Protein AF-A0A497EFR2-F1 (afdb_monomer_lite)

Secon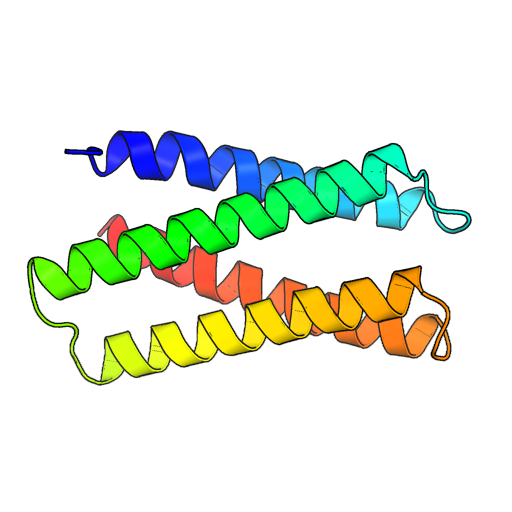dary structure (DSSP, 8-state):
---HHHHHHHHHHHHHHHHHHHHHHHHH-SSP-HHHHHHHHHHHHHHHHHHHHHHHHHHHHSPPPHHHHHHHHHHHHHHHHHHHHHHHHHHT-S-HHHHHHHHHHHHHHHHHHHHHHHHHTT-

Foldseek 3Di:
DCPPVNLCVLLVVLVVQLVVLVVVCVVVDPPGDPVSLVSNLVSLVSNVVSVVVVVVVVCVVPNDDPVRVVLVVQLVVLSVQLNVLSVCCNVVVDDNVVSVVSNCVSSVSNVVSVVVVVVVVVD

Sequence (123 aa):
MLNSEIFQTLVFPLTFLTLMSASILSFAGRPYNKRLVNIHRLSALGAVALVAFKVYRTNRALPLSVDEWAFVVLTASSAIFAIVSGGIVTAAKMPYQSALWLHRIGSGLTVALVAIAAFASLN

pLDDT: mean 90.24, std 9.01, range [49.28, 97.75]

Radius of gyration: 15.38 Å; chains: 1; bounding box: 37×25×46 Å

Structure (mmCIF, N/CA/C/O backbone):
data_AF-A0A497EFR2-F1
#
_entry.id   AF-A0A497EFR2-F1
#
loop_
_atom_site.group_PDB
_atom_site.id
_atom_site.type_symbol
_atom_site.label_atom_id
_atom_site.label_alt_id
_atom_site.label_comp_id
_atom_site.label_asym_id
_atom_site.label_entity_id
_atom_site.label_seq_id
_atom_site.pdbx_PDB_ins_code
_atom_site.Cartn_x
_atom_site.Cartn_y
_atom_site.Cartn_z
_atom_site.occupancy
_atom_site.B_iso_or_equiv
_atom_site.auth_seq_id
_atom_site.auth_comp_id
_atom_site.auth_asym_id
_atom_site.auth_atom_id
_atom_site.pdbx_PDB_model_num
ATOM 1 N N . MET A 1 1 ? 3.034 -0.659 24.649 1.00 49.28 1 MET A N 1
ATOM 2 C CA . MET A 1 1 ? 1.977 -0.106 23.772 1.00 49.28 1 MET A CA 1
ATOM 3 C C . MET A 1 1 ? 2.682 0.646 22.657 1.00 49.28 1 MET A C 1
ATOM 5 O O . MET A 1 1 ? 3.497 1.491 22.985 1.00 49.28 1 MET A O 1
ATOM 9 N N . LEU A 1 2 ? 2.461 0.327 21.376 1.00 54.72 2 LEU A N 1
ATOM 10 C CA . LEU A 1 2 ? 2.787 1.310 20.337 1.00 54.72 2 LEU A CA 1
ATOM 11 C C . LEU A 1 2 ? 1.689 2.368 20.430 1.00 54.72 2 LEU A C 1
ATOM 13 O O . LEU A 1 2 ? 0.529 2.049 20.166 1.00 54.72 2 LEU A O 1
ATOM 17 N N . ASN A 1 3 ? 2.037 3.570 20.884 1.00 68.62 3 ASN A N 1
ATOM 18 C CA . ASN A 1 3 ? 1.111 4.698 20.865 1.00 68.62 3 ASN A CA 1
ATOM 19 C C . ASN A 1 3 ? 0.653 4.932 19.417 1.00 68.62 3 ASN A C 1
ATOM 21 O O . ASN A 1 3 ? 1.406 4.661 18.476 1.00 68.62 3 ASN A O 1
ATOM 25 N N . SER A 1 4 ? -0.579 5.415 19.236 1.00 70.44 4 SER A N 1
ATOM 26 C CA . SER A 1 4 ? -1.124 5.806 17.925 1.00 70.44 4 SER A CA 1
ATOM 27 C C . SER A 1 4 ? -0.152 6.701 17.150 1.00 70.44 4 SER A C 1
ATOM 29 O O . SER A 1 4 ? -0.007 6.543 15.939 1.00 70.44 4 SER A O 1
ATOM 31 N N . GLU A 1 5 ? 0.586 7.544 17.871 1.00 74.50 5 GLU A N 1
ATOM 32 C CA . GLU A 1 5 ? 1.664 8.374 17.342 1.00 74.50 5 GLU A CA 1
ATOM 33 C C . GLU A 1 5 ? 2.793 7.551 16.720 1.00 74.50 5 GLU A C 1
ATOM 35 O O . GLU A 1 5 ? 3.080 7.732 15.546 1.00 74.50 5 GLU A O 1
ATOM 40 N N . ILE A 1 6 ? 3.369 6.574 17.433 1.00 71.88 6 ILE A N 1
ATOM 41 C CA . ILE A 1 6 ? 4.482 5.748 16.922 1.00 71.88 6 ILE A CA 1
ATOM 42 C C . ILE A 1 6 ? 4.057 4.997 15.654 1.00 71.88 6 ILE A C 1
ATOM 44 O O . ILE A 1 6 ? 4.830 4.858 14.707 1.00 71.88 6 ILE A O 1
ATOM 48 N N . PHE A 1 7 ? 2.809 4.527 15.610 1.00 79.00 7 PHE A N 1
ATOM 49 C CA . PHE A 1 7 ? 2.265 3.888 14.418 1.00 79.00 7 PHE A CA 1
ATOM 50 C C . PHE A 1 7 ? 2.238 4.841 13.215 1.00 79.00 7 PHE A C 1
ATOM 52 O O . PHE A 1 7 ? 2.705 4.490 12.130 1.00 79.00 7 PHE A O 1
ATOM 59 N N . GLN A 1 8 ? 1.716 6.052 13.412 1.00 80.88 8 GLN A N 1
ATOM 60 C CA . GLN A 1 8 ? 1.687 7.091 12.386 1.00 80.88 8 GLN A CA 1
ATOM 61 C C . GLN A 1 8 ? 3.109 7.494 11.963 1.00 80.88 8 GLN A C 1
ATOM 63 O O . GLN A 1 8 ? 3.385 7.577 10.765 1.00 80.88 8 GLN A O 1
ATOM 68 N N . THR A 1 9 ? 4.037 7.628 12.916 1.00 84.31 9 THR A N 1
ATOM 69 C CA . THR A 1 9 ? 5.454 7.937 12.670 1.00 84.31 9 THR A CA 1
ATOM 70 C C . THR A 1 9 ? 6.143 6.897 11.791 1.00 84.31 9 THR A C 1
ATOM 72 O O . THR A 1 9 ? 7.115 7.234 11.131 1.00 84.31 9 THR A O 1
ATOM 75 N N . LEU A 1 10 ? 5.668 5.649 11.739 1.00 86.50 10 LEU A N 1
ATOM 76 C CA . LEU A 1 10 ? 6.254 4.608 10.887 1.00 86.50 10 LEU A CA 1
ATOM 77 C C . LEU A 1 10 ? 5.505 4.422 9.564 1.00 86.50 10 LEU A C 1
ATOM 79 O O . LEU A 1 10 ? 6.133 4.287 8.513 1.00 86.50 10 LEU A O 1
ATOM 83 N N . VAL A 1 11 ? 4.170 4.439 9.580 1.00 88.19 11 VAL A N 1
ATOM 84 C CA . VAL A 1 11 ? 3.375 4.230 8.361 1.00 88.19 11 VAL A CA 1
ATOM 85 C C . VAL A 1 11 ? 3.515 5.391 7.385 1.00 88.19 11 VAL A C 1
ATOM 87 O O . VAL A 1 11 ? 3.636 5.142 6.182 1.00 88.19 11 VAL A O 1
ATOM 90 N N . PHE A 1 12 ? 3.550 6.639 7.863 1.00 88.12 12 PHE A N 1
ATOM 91 C CA . PHE A 1 12 ? 3.679 7.790 6.969 1.00 88.12 12 PHE A CA 1
ATOM 92 C C . PHE A 1 12 ? 5.009 7.792 6.202 1.00 88.12 12 PHE A C 1
ATOM 94 O O . PHE A 1 12 ? 4.953 7.861 4.972 1.00 88.12 12 PHE A O 1
ATOM 101 N N . PRO A 1 13 ? 6.189 7.624 6.833 1.00 92.19 13 PRO A N 1
ATOM 102 C CA . PRO A 1 13 ? 7.448 7.552 6.096 1.00 92.19 13 PRO A CA 1
ATOM 103 C C . PRO A 1 13 ? 7.532 6.369 5.137 1.00 92.19 13 PRO A C 1
ATOM 105 O O . PRO A 1 13 ? 8.047 6.525 4.034 1.00 92.19 13 PRO A O 1
ATOM 108 N N . LEU A 1 14 ? 7.010 5.195 5.510 1.00 94.12 14 LEU A N 1
ATOM 109 C CA . LEU A 1 14 ? 7.015 4.031 4.618 1.00 94.12 14 LEU A CA 1
ATOM 110 C C . LEU A 1 14 ? 6.118 4.251 3.399 1.00 94.12 14 LEU A C 1
ATOM 112 O O . LEU A 1 14 ? 6.515 3.942 2.275 1.00 94.12 14 LEU A O 1
ATOM 116 N N . THR A 1 15 ? 4.940 4.840 3.599 1.00 92.06 15 THR A N 1
ATOM 117 C CA . THR A 1 15 ? 4.030 5.194 2.502 1.00 92.06 15 THR A CA 1
ATOM 118 C C . THR A 1 15 ? 4.652 6.272 1.616 1.00 92.06 15 THR A C 1
ATOM 120 O O . THR A 1 15 ? 4.669 6.133 0.395 1.00 92.06 15 THR A O 1
ATOM 123 N N . PHE A 1 16 ? 5.256 7.302 2.213 1.00 94.12 16 PHE A N 1
ATOM 124 C CA . PHE A 1 16 ? 5.976 8.347 1.489 1.00 94.12 16 PHE A CA 1
ATOM 125 C C . PHE A 1 16 ? 7.127 7.773 0.655 1.00 94.12 16 PHE A C 1
ATOM 127 O O . PHE A 1 16 ? 7.226 8.053 -0.538 1.00 94.12 16 PHE A O 1
ATOM 134 N N . LEU A 1 17 ? 7.955 6.905 1.240 1.00 96.38 17 LEU A N 1
ATOM 135 C CA . LEU A 1 17 ? 9.055 6.239 0.545 1.00 96.38 17 LEU A CA 1
ATOM 136 C C . LEU A 1 17 ? 8.551 5.343 -0.596 1.00 96.38 17 LEU A C 1
ATOM 138 O O . LEU A 1 17 ? 9.156 5.312 -1.672 1.00 96.38 17 LEU A O 1
ATOM 142 N N . THR A 1 18 ? 7.420 4.663 -0.397 1.00 96.38 18 THR A N 1
ATOM 143 C CA . THR A 1 18 ? 6.758 3.853 -1.431 1.00 96.38 18 THR A CA 1
ATOM 144 C C . THR A 1 18 ? 6.346 4.716 -2.623 1.00 96.38 18 THR A C 1
ATOM 146 O O . THR A 1 18 ? 6.652 4.368 -3.765 1.00 96.38 18 THR A O 1
ATOM 149 N N . LEU A 1 19 ? 5.697 5.858 -2.368 1.00 95.31 19 LEU A N 1
ATOM 150 C CA . LEU A 1 19 ? 5.236 6.790 -3.401 1.00 95.31 19 LEU A CA 1
ATOM 151 C C . LEU A 1 19 ? 6.405 7.473 -4.117 1.00 95.31 19 LEU A C 1
ATOM 153 O O . LEU A 1 19 ? 6.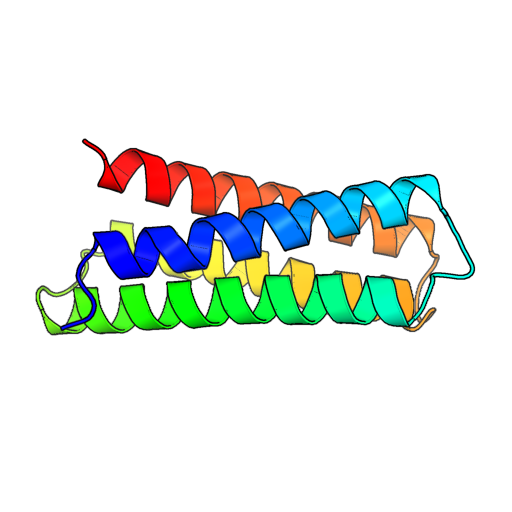435 7.518 -5.343 1.00 95.31 19 LEU A O 1
ATOM 157 N N . MET A 1 20 ? 7.402 7.947 -3.370 1.00 96.88 20 MET A N 1
ATOM 158 C CA . MET A 1 20 ? 8.606 8.565 -3.930 1.00 96.88 20 MET A CA 1
ATOM 159 C C . MET A 1 20 ? 9.359 7.603 -4.845 1.00 96.88 20 MET A C 1
ATOM 161 O O . MET A 1 20 ? 9.663 7.938 -5.990 1.00 96.88 20 MET A O 1
ATOM 165 N N . SER A 1 21 ? 9.613 6.378 -4.383 1.00 95.81 21 SER A N 1
ATOM 166 C CA . SER A 1 21 ? 10.281 5.365 -5.203 1.00 95.81 21 SER A CA 1
ATOM 167 C C . SER A 1 21 ? 9.450 4.947 -6.423 1.00 95.81 21 SER A C 1
ATOM 169 O O . SER A 1 21 ? 10.026 4.731 -7.490 1.00 95.81 21 SER A O 1
ATOM 171 N N . ALA A 1 22 ? 8.115 4.908 -6.316 1.00 93.75 22 ALA A N 1
ATOM 172 C CA . ALA A 1 22 ? 7.218 4.656 -7.447 1.00 93.75 22 ALA A CA 1
ATOM 173 C C . ALA A 1 22 ? 7.276 5.768 -8.508 1.00 93.75 22 ALA A C 1
ATOM 175 O O . ALA A 1 22 ? 7.324 5.478 -9.708 1.00 93.75 22 ALA A O 1
ATOM 176 N N . SER A 1 23 ? 7.317 7.032 -8.081 1.00 93.50 23 SER A N 1
ATOM 177 C CA . SER A 1 23 ? 7.470 8.183 -8.975 1.00 93.50 23 SER A CA 1
ATOM 178 C C . SER A 1 23 ? 8.804 8.127 -9.712 1.00 93.50 23 SER A C 1
ATOM 180 O O . SER A 1 23 ? 8.828 8.194 -10.939 1.00 93.50 23 SER A O 1
ATOM 182 N N . ILE A 1 24 ? 9.908 7.891 -8.995 1.00 94.00 24 ILE A N 1
ATOM 183 C CA . ILE A 1 24 ? 11.238 7.773 -9.612 1.00 94.00 24 ILE A CA 1
ATOM 184 C C . ILE A 1 24 ? 11.276 6.600 -10.608 1.00 94.00 24 ILE A C 1
ATOM 186 O O . ILE A 1 24 ? 11.781 6.762 -11.716 1.00 94.00 24 ILE A O 1
ATOM 190 N N . LEU A 1 25 ? 10.697 5.438 -10.271 1.00 92.69 25 LEU A N 1
ATOM 191 C CA . LEU A 1 25 ? 10.591 4.297 -11.197 1.00 92.69 25 LEU A CA 1
ATOM 192 C C . LEU A 1 25 ? 9.765 4.625 -12.446 1.00 92.69 25 LEU A C 1
ATOM 194 O O . LEU A 1 25 ? 10.073 4.127 -13.529 1.00 92.69 25 LEU A O 1
ATOM 198 N N . SER A 1 26 ? 8.728 5.451 -12.307 1.00 89.44 26 SER A N 1
ATOM 199 C CA . SER A 1 26 ? 7.880 5.866 -13.426 1.00 89.44 26 SER A CA 1
ATOM 200 C C . SER A 1 26 ? 8.621 6.777 -14.405 1.00 89.44 26 SER A C 1
ATOM 202 O O . SER A 1 26 ? 8.409 6.644 -15.607 1.00 89.44 26 SER A O 1
ATOM 204 N N . PHE A 1 27 ? 9.512 7.644 -13.912 1.00 89.56 27 PHE A N 1
ATOM 205 C CA . PHE A 1 27 ? 10.348 8.507 -14.754 1.00 89.56 27 PHE A CA 1
ATOM 206 C C . PHE A 1 27 ? 11.555 7.779 -15.356 1.00 89.56 27 PHE A C 1
ATOM 208 O O . PHE A 1 27 ? 11.883 8.005 -16.515 1.00 89.56 27 PHE A O 1
ATOM 215 N N . ALA A 1 28 ? 12.211 6.899 -14.594 1.00 87.94 28 ALA A N 1
ATOM 216 C CA . ALA A 1 28 ? 13.421 6.207 -15.045 1.00 87.94 28 ALA A CA 1
ATOM 217 C C . ALA A 1 28 ? 13.157 5.186 -16.167 1.00 87.94 28 ALA A C 1
ATOM 219 O O . ALA A 1 28 ? 14.045 4.904 -16.968 1.00 87.94 28 ALA A O 1
ATOM 220 N N . GLY A 1 29 ? 11.946 4.622 -16.227 1.00 80.50 29 GLY A N 1
ATOM 221 C CA . GLY A 1 29 ? 11.595 3.615 -17.225 1.00 80.50 29 GLY A CA 1
ATOM 222 C C . GLY A 1 29 ? 12.377 2.303 -17.068 1.00 80.50 29 GLY A C 1
ATOM 223 O O . GLY A 1 29 ? 12.981 2.017 -16.032 1.00 80.50 29 GLY A O 1
ATOM 224 N N . ARG A 1 30 ? 12.313 1.448 -18.096 1.00 81.62 30 ARG A N 1
ATOM 225 C CA . ARG A 1 30 ? 13.062 0.182 -18.143 1.00 81.62 30 ARG A CA 1
ATOM 226 C C . ARG A 1 30 ? 14.448 0.399 -18.779 1.00 81.62 30 ARG A C 1
ATOM 228 O O . ARG A 1 30 ? 14.532 1.162 -19.735 1.00 81.62 30 ARG A O 1
ATOM 235 N N . PRO A 1 31 ? 15.495 -0.331 -18.342 1.00 85.12 31 PRO A N 1
ATOM 236 C CA . PRO A 1 31 ? 15.490 -1.351 -17.291 1.00 85.12 31 PRO A CA 1
ATOM 237 C C . PRO A 1 31 ? 15.442 -0.741 -15.883 1.00 85.12 31 PRO A C 1
ATOM 239 O O . PRO A 1 31 ? 16.172 0.192 -15.564 1.00 85.12 31 PRO A O 1
ATOM 242 N N . TYR A 1 32 ? 14.599 -1.299 -15.011 1.00 86.81 32 TYR A N 1
ATOM 243 C CA . TYR A 1 32 ? 14.432 -0.761 -13.664 1.00 86.81 32 TYR A CA 1
ATOM 244 C C . TYR A 1 32 ? 15.682 -0.961 -12.801 1.00 86.81 32 TYR A C 1
ATOM 246 O O . TYR A 1 32 ? 16.244 -2.057 -12.731 1.00 86.81 32 TYR A O 1
ATOM 254 N N . ASN A 1 33 ? 16.062 0.081 -12.057 1.00 92.00 33 ASN A N 1
ATOM 255 C CA . ASN A 1 33 ? 17.104 -0.021 -11.043 1.00 92.00 33 ASN A CA 1
ATOM 256 C C . ASN A 1 33 ? 16.662 -0.996 -9.935 1.00 92.00 33 ASN A C 1
ATOM 258 O O . ASN A 1 33 ? 15.728 -0.718 -9.180 1.00 92.00 33 ASN A O 1
ATOM 262 N N . LYS A 1 34 ? 17.364 -2.131 -9.813 1.00 92.88 34 LYS A N 1
ATOM 263 C CA . LYS A 1 34 ? 17.046 -3.196 -8.845 1.00 92.88 34 LYS A CA 1
ATOM 264 C C . LYS A 1 34 ? 16.991 -2.694 -7.399 1.00 92.88 34 LYS A C 1
ATOM 266 O O . LYS A 1 34 ? 16.135 -3.139 -6.640 1.00 92.88 34 LYS A O 1
ATOM 271 N N . ARG A 1 35 ? 17.869 -1.757 -7.016 1.00 95.00 35 ARG A N 1
ATOM 272 C CA . ARG A 1 35 ? 17.876 -1.184 -5.659 1.00 95.00 35 ARG A CA 1
ATOM 273 C C . ARG A 1 35 ? 16.597 -0.394 -5.404 1.00 95.00 35 ARG A C 1
ATOM 275 O O . ARG A 1 35 ? 15.965 -0.583 -4.373 1.00 95.00 35 ARG A O 1
ATOM 282 N N . LEU A 1 36 ? 16.182 0.422 -6.371 1.00 95.25 36 LEU A N 1
ATOM 283 C CA . LEU A 1 36 ? 14.968 1.228 -6.267 1.00 95.25 36 LEU A CA 1
ATOM 284 C C . LEU A 1 36 ? 13.699 0.362 -6.235 1.00 95.25 36 LEU A C 1
ATOM 286 O O . LEU A 1 36 ? 12.803 0.623 -5.439 1.00 95.25 36 LEU A O 1
ATOM 290 N N . VAL A 1 37 ? 13.652 -0.713 -7.029 1.00 95.25 37 VAL A N 1
ATOM 291 C CA . VAL A 1 37 ? 12.563 -1.707 -6.978 1.00 95.25 37 VAL A CA 1
ATOM 292 C C . VAL A 1 37 ? 12.484 -2.376 -5.606 1.00 95.25 37 VAL A C 1
ATOM 294 O O . VAL A 1 37 ? 11.391 -2.543 -5.068 1.00 95.25 37 VAL A O 1
ATOM 297 N N . ASN A 1 38 ? 13.624 -2.745 -5.020 1.00 96.44 38 ASN A N 1
ATOM 298 C CA . ASN A 1 38 ? 13.648 -3.342 -3.686 1.00 96.44 38 ASN A CA 1
ATOM 299 C C . ASN A 1 38 ? 13.181 -2.351 -2.616 1.00 96.44 38 ASN A C 1
ATOM 301 O O . ASN A 1 38 ? 12.373 -2.729 -1.775 1.00 96.44 38 ASN A O 1
ATOM 305 N N . ILE A 1 39 ? 13.620 -1.089 -2.680 1.00 97.19 39 ILE A N 1
ATOM 306 C CA . ILE A 1 39 ? 13.146 -0.026 -1.779 1.00 97.19 39 ILE A CA 1
ATOM 307 C C . ILE A 1 39 ? 11.626 0.117 -1.881 1.00 97.19 39 ILE A C 1
ATOM 309 O O . ILE A 1 39 ? 10.945 0.080 -0.859 1.00 97.19 39 ILE A O 1
ATOM 313 N N . HIS A 1 40 ? 11.082 0.211 -3.097 1.00 96.44 40 HIS A N 1
ATOM 314 C CA . HIS A 1 40 ? 9.642 0.327 -3.325 1.00 96.44 40 HIS A CA 1
ATOM 315 C C . HIS A 1 40 ? 8.863 -0.854 -2.728 1.00 96.44 40 HIS A C 1
ATOM 317 O O . HIS A 1 40 ? 7.904 -0.663 -1.988 1.00 96.44 40 HIS A O 1
ATOM 323 N N . ARG A 1 41 ? 9.307 -2.089 -2.986 1.00 95.62 41 ARG A N 1
ATOM 324 C CA . ARG A 1 41 ? 8.627 -3.293 -2.485 1.00 95.62 41 ARG A CA 1
ATOM 325 C C . ARG A 1 41 ? 8.709 -3.436 -0.970 1.00 95.62 41 ARG A C 1
ATOM 327 O O . ARG A 1 41 ? 7.712 -3.781 -0.349 1.00 95.62 41 ARG A O 1
ATOM 334 N N . LEU A 1 42 ? 9.883 -3.201 -0.382 1.00 97.19 42 LEU A N 1
ATOM 335 C CA . LEU A 1 42 ? 10.080 -3.347 1.061 1.00 97.19 42 LEU A CA 1
ATOM 336 C C . LEU A 1 42 ? 9.348 -2.254 1.839 1.00 97.19 42 LEU A C 1
ATOM 338 O O . LEU A 1 42 ? 8.742 -2.553 2.863 1.00 97.19 42 LEU A O 1
ATOM 342 N N . SER A 1 43 ? 9.351 -1.015 1.339 1.00 97.06 43 SER A N 1
ATOM 343 C CA . SER A 1 43 ? 8.582 0.073 1.953 1.00 97.06 43 SER A CA 1
ATOM 344 C C . SER A 1 43 ? 7.074 -0.175 1.864 1.00 97.06 43 SER A C 1
ATOM 346 O O . SER A 1 43 ? 6.393 -0.066 2.884 1.00 97.06 43 SER A O 1
ATOM 348 N N . ALA A 1 44 ? 6.571 -0.625 0.708 1.00 96.06 44 ALA A N 1
ATOM 349 C CA . ALA A 1 44 ? 5.163 -0.983 0.537 1.00 96.06 44 ALA A CA 1
ATOM 350 C C . ALA A 1 44 ? 4.753 -2.142 1.455 1.00 96.06 44 ALA A C 1
ATOM 352 O O . ALA A 1 44 ? 3.747 -2.060 2.159 1.00 96.06 44 ALA A O 1
ATOM 353 N N . LEU A 1 45 ? 5.549 -3.216 1.487 1.00 96.25 45 LEU A N 1
ATOM 354 C CA . LEU A 1 45 ? 5.276 -4.382 2.325 1.00 96.25 45 LEU A CA 1
ATOM 355 C C . LEU A 1 45 ? 5.327 -4.028 3.815 1.00 96.25 45 LEU A C 1
ATOM 357 O O . LEU A 1 45 ? 4.468 -4.471 4.573 1.00 96.25 45 LEU A O 1
ATOM 361 N N . GLY A 1 46 ? 6.291 -3.201 4.227 1.00 95.31 46 GLY A N 1
ATOM 362 C CA . GLY A 1 46 ? 6.382 -2.693 5.593 1.00 95.31 46 GLY A CA 1
ATOM 363 C C . GLY A 1 46 ? 5.150 -1.879 5.992 1.00 95.31 46 GLY A C 1
ATOM 364 O O . GLY A 1 46 ? 4.593 -2.105 7.065 1.00 95.31 46 GLY A O 1
ATOM 365 N N . ALA A 1 47 ? 4.677 -0.984 5.117 1.00 93.06 47 ALA A N 1
ATOM 366 C CA . ALA A 1 47 ? 3.459 -0.212 5.358 1.00 93.06 47 ALA A CA 1
ATOM 367 C C . ALA A 1 47 ? 2.228 -1.124 5.507 1.00 93.06 47 ALA A C 1
ATOM 369 O O . ALA A 1 47 ? 1.483 -0.992 6.477 1.00 93.06 47 ALA A O 1
ATOM 370 N N . VAL A 1 48 ? 2.052 -2.096 4.603 1.00 94.44 48 VAL A N 1
ATOM 371 C CA . VAL A 1 48 ? 0.950 -3.074 4.665 1.00 94.44 48 VAL A CA 1
ATOM 372 C C . VAL A 1 48 ? 1.010 -3.905 5.949 1.00 94.44 48 VAL A C 1
ATOM 374 O O . VAL A 1 48 ? -0.009 -4.071 6.616 1.00 94.44 48 VAL A O 1
ATOM 377 N N . ALA A 1 49 ? 2.193 -4.391 6.333 1.00 94.81 49 ALA A N 1
ATOM 378 C CA . ALA A 1 49 ? 2.375 -5.189 7.544 1.00 94.81 49 ALA A CA 1
ATOM 379 C C . ALA A 1 49 ? 2.031 -4.398 8.815 1.00 94.81 49 ALA A C 1
ATOM 381 O O . ALA A 1 49 ? 1.350 -4.916 9.700 1.00 94.81 49 ALA A O 1
ATOM 382 N N . LEU A 1 50 ? 2.447 -3.129 8.892 1.00 92.06 50 LEU A N 1
ATOM 383 C CA . LEU A 1 50 ? 2.065 -2.253 9.996 1.00 92.06 50 LEU A CA 1
ATOM 384 C C . LEU A 1 50 ? 0.550 -2.034 10.018 1.00 92.06 50 LEU A C 1
ATOM 386 O O . LEU A 1 50 ? -0.071 -2.248 11.056 1.00 92.06 50 LEU A O 1
ATOM 390 N N . VAL A 1 51 ? -0.073 -1.673 8.892 1.00 90.88 51 VAL A N 1
ATOM 391 C CA . VAL A 1 51 ? -1.536 -1.498 8.816 1.00 90.88 51 VAL A CA 1
ATOM 392 C C . VAL A 1 51 ? -2.275 -2.751 9.281 1.00 90.88 51 VAL A C 1
ATOM 394 O O . VAL A 1 51 ? -3.154 -2.645 10.136 1.00 90.88 51 VAL A O 1
ATOM 397 N N . ALA A 1 52 ? -1.870 -3.937 8.824 1.00 92.94 52 ALA A N 1
ATOM 398 C CA . ALA A 1 52 ? -2.440 -5.202 9.281 1.00 92.94 52 ALA A CA 1
ATOM 399 C C . ALA A 1 52 ? -2.268 -5.406 10.798 1.00 92.94 52 ALA A C 1
ATOM 401 O O . ALA A 1 52 ? -3.211 -5.800 11.487 1.00 92.94 52 ALA A O 1
ATOM 402 N N . PHE A 1 53 ? -1.093 -5.081 11.345 1.00 92.81 53 PHE A N 1
ATOM 403 C CA . PHE A 1 53 ? -0.849 -5.139 12.785 1.00 92.81 53 PHE A CA 1
ATOM 404 C C . PHE A 1 53 ? -1.742 -4.167 13.571 1.00 92.81 53 PHE A C 1
ATOM 406 O O . PHE A 1 53 ? -2.275 -4.545 14.616 1.00 92.81 53 PHE A O 1
ATOM 413 N N . LYS A 1 54 ? -1.961 -2.941 13.074 1.00 89.88 54 LYS A N 1
ATOM 414 C CA . LYS A 1 54 ? -2.898 -1.986 13.688 1.00 89.88 54 LYS A CA 1
ATOM 415 C C . LYS A 1 54 ? -4.318 -2.528 13.674 1.00 89.88 54 LYS A C 1
ATOM 417 O O . LYS A 1 54 ? -4.937 -2.539 14.728 1.00 89.88 54 LYS A O 1
ATOM 422 N N . VAL A 1 55 ? -4.801 -3.029 12.538 1.00 92.56 55 VAL A N 1
ATOM 423 C CA . VAL A 1 55 ? -6.137 -3.642 12.430 1.00 92.56 55 VAL A CA 1
ATOM 424 C C . VAL A 1 55 ? -6.300 -4.771 13.450 1.00 92.56 55 VAL A C 1
ATOM 426 O O . VAL A 1 55 ? -7.269 -4.780 14.207 1.00 92.56 55 VAL A O 1
ATOM 429 N N . TYR A 1 56 ? -5.319 -5.674 13.545 1.00 94.38 56 TYR A N 1
ATOM 430 C CA . TYR A 1 56 ? -5.324 -6.754 14.533 1.00 94.38 56 TYR A CA 1
ATOM 431 C C . TYR A 1 56 ? -5.403 -6.226 15.972 1.00 94.38 56 TYR A C 1
ATOM 433 O O . TYR A 1 56 ? -6.211 -6.699 16.771 1.00 94.38 56 TYR A O 1
ATOM 441 N N . ARG A 1 57 ? -4.579 -5.229 16.314 1.00 91.19 57 ARG A N 1
ATOM 442 C CA . ARG A 1 57 ? -4.545 -4.621 17.652 1.00 91.19 57 ARG A CA 1
ATOM 443 C C . ARG A 1 57 ? -5.846 -3.897 17.990 1.00 91.19 57 ARG A C 1
ATOM 445 O O . ARG A 1 57 ? -6.329 -4.074 19.105 1.00 91.19 57 ARG A O 1
ATOM 452 N N . THR A 1 58 ? -6.400 -3.130 17.053 1.00 90.56 58 THR A N 1
ATOM 453 C CA . THR A 1 58 ? -7.682 -2.436 17.213 1.00 90.56 58 THR A CA 1
ATOM 454 C C . THR A 1 58 ? -8.795 -3.445 17.454 1.00 90.56 58 THR A C 1
ATOM 456 O O . THR A 1 58 ? -9.438 -3.365 18.491 1.00 90.56 58 THR A O 1
ATOM 459 N N . ASN A 1 59 ? -8.922 -4.470 16.603 1.00 93.88 59 ASN A N 1
ATOM 460 C CA . ASN A 1 59 ? -9.952 -5.503 16.740 1.00 93.88 59 ASN A CA 1
ATOM 461 C C . ASN A 1 59 ? -9.852 -6.293 18.060 1.00 93.88 59 ASN A C 1
ATOM 463 O O . ASN A 1 59 ? -10.852 -6.769 18.591 1.00 93.88 59 ASN A O 1
ATOM 467 N N . ARG A 1 60 ? -8.636 -6.459 18.604 1.00 95.00 60 ARG A N 1
ATOM 468 C CA . ARG A 1 60 ? -8.419 -7.093 19.916 1.00 95.00 60 ARG A CA 1
ATOM 469 C C . ARG A 1 60 ? -8.794 -6.195 21.095 1.00 95.00 60 ARG A C 1
ATOM 471 O O . ARG A 1 60 ? -9.053 -6.732 22.166 1.00 95.00 60 ARG A O 1
ATOM 478 N N . ALA A 1 61 ? -8.760 -4.875 20.927 1.00 93.69 61 ALA A N 1
ATOM 479 C CA . ALA A 1 61 ? -9.137 -3.915 21.962 1.00 93.69 61 ALA A CA 1
ATOM 480 C C . ALA A 1 61 ? -10.647 -3.640 21.953 1.00 93.69 61 ALA A C 1
ATOM 482 O O . ALA A 1 61 ? -11.276 -3.643 23.006 1.00 93.69 61 ALA A O 1
ATOM 483 N N . LEU A 1 62 ? -11.216 -3.450 20.763 1.00 92.56 62 LEU A N 1
ATOM 484 C CA . LEU A 1 62 ? -12.642 -3.305 20.518 1.00 92.56 62 LEU A CA 1
ATOM 485 C C . LEU A 1 62 ? -12.964 -4.030 19.203 1.00 92.56 62 LEU A C 1
ATOM 487 O O . LEU A 1 62 ? -12.335 -3.713 18.191 1.00 92.56 62 LEU A O 1
ATOM 491 N N . PRO A 1 63 ? -13.890 -5.006 19.196 1.00 95.69 63 PRO A N 1
ATOM 492 C CA . PRO A 1 63 ? -14.258 -5.702 17.971 1.00 95.69 63 PRO A CA 1
ATOM 493 C C . PRO A 1 63 ? -14.693 -4.719 16.886 1.00 95.69 63 PRO A C 1
ATOM 495 O O . PRO A 1 63 ? -15.520 -3.844 17.140 1.00 95.69 63 PRO A O 1
ATOM 498 N N . LEU A 1 64 ? -14.136 -4.881 15.687 1.00 93.88 64 LEU A N 1
ATOM 499 C CA . LEU A 1 64 ? -14.516 -4.075 14.534 1.00 93.88 64 LEU A CA 1
ATOM 500 C C . LEU A 1 64 ? -15.956 -4.397 14.123 1.00 93.88 64 LEU A C 1
ATOM 502 O O . LEU A 1 64 ? -16.369 -5.561 14.096 1.00 93.88 64 LEU A O 1
ATOM 506 N N . SER A 1 65 ? -16.697 -3.358 13.767 1.00 96.38 65 SER A N 1
ATOM 507 C CA . SER A 1 65 ? -18.008 -3.444 13.134 1.00 96.38 65 SER A CA 1
ATOM 508 C C . SER A 1 65 ? -17.932 -4.096 11.747 1.00 96.38 65 SER A C 1
ATOM 510 O O . SER A 1 65 ? -16.860 -4.278 11.162 1.00 96.38 65 SER A O 1
ATOM 512 N N . VAL A 1 66 ? -19.096 -4.453 11.199 1.00 96.81 66 VAL A N 1
ATOM 513 C CA . VAL A 1 66 ? -19.204 -5.051 9.857 1.00 96.81 66 VAL A CA 1
ATOM 514 C C . VAL A 1 66 ? -18.651 -4.109 8.783 1.00 96.81 66 VAL A C 1
ATOM 516 O O . VAL A 1 66 ? -17.920 -4.559 7.901 1.00 96.81 66 VAL A O 1
ATOM 519 N N . ASP A 1 67 ? -18.937 -2.811 8.890 1.00 95.44 67 ASP A N 1
ATOM 520 C CA . ASP A 1 67 ? -18.483 -1.803 7.927 1.00 95.44 67 ASP A CA 1
ATOM 521 C C . ASP A 1 67 ? -16.959 -1.626 7.970 1.00 95.44 67 ASP A C 1
ATOM 523 O O . ASP A 1 67 ? -16.297 -1.567 6.930 1.00 95.44 67 ASP A O 1
ATOM 527 N N . GLU A 1 68 ? -16.372 -1.629 9.170 1.00 94.69 68 GLU A N 1
ATOM 528 C CA . GLU A 1 68 ? -14.917 -1.590 9.342 1.00 94.69 68 GLU A CA 1
ATOM 529 C C . GLU A 1 68 ? -14.249 -2.842 8.764 1.00 94.69 68 GLU A C 1
ATOM 531 O O . GLU A 1 68 ? -13.228 -2.737 8.080 1.00 94.69 68 GLU A O 1
ATOM 536 N N . TRP A 1 69 ? -14.832 -4.027 8.968 1.00 96.94 69 TRP A N 1
ATOM 537 C CA . TRP A 1 69 ? -14.342 -5.259 8.347 1.00 96.94 69 TRP A CA 1
ATOM 538 C C . TRP A 1 69 ? -14.440 -5.225 6.824 1.00 96.94 69 TRP A C 1
ATOM 540 O O . TRP A 1 69 ? -13.486 -5.620 6.149 1.00 96.94 69 TRP A O 1
ATOM 550 N N . ALA A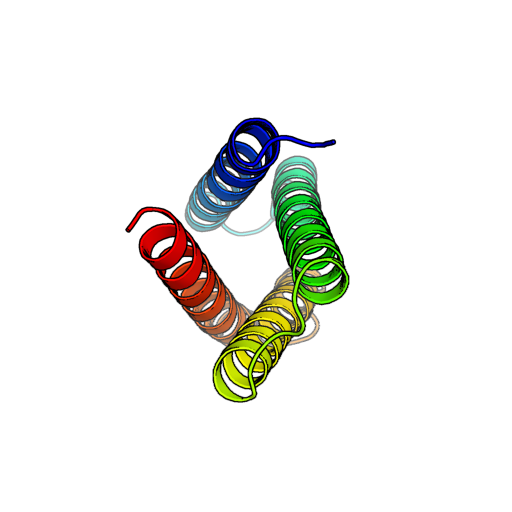 1 70 ? -15.547 -4.726 6.271 1.00 96.94 70 ALA A N 1
ATOM 551 C CA . ALA A 1 70 ? -15.700 -4.556 4.830 1.00 96.94 70 ALA A CA 1
ATOM 552 C C . ALA A 1 70 ? -14.603 -3.636 4.268 1.00 96.94 70 ALA A C 1
ATOM 554 O O . ALA A 1 70 ? -13.964 -3.968 3.266 1.00 96.94 70 ALA A O 1
ATOM 555 N N . PHE A 1 71 ? -14.309 -2.532 4.961 1.00 95.81 71 PHE A N 1
ATOM 556 C CA . PHE A 1 71 ? -13.241 -1.611 4.583 1.00 95.81 71 PHE A CA 1
ATOM 557 C C . PHE A 1 71 ? -11.846 -2.253 4.663 1.00 95.81 71 PHE A C 1
ATOM 559 O O . PHE A 1 71 ? -11.023 -2.087 3.755 1.00 95.81 71 PHE A O 1
ATOM 566 N N . VAL A 1 72 ? -11.575 -3.025 5.721 1.00 96.00 72 VAL A N 1
ATOM 567 C CA . VAL A 1 72 ? -10.326 -3.787 5.885 1.00 96.00 72 VAL A CA 1
ATOM 568 C C . VAL A 1 72 ? -10.145 -4.784 4.744 1.00 96.00 72 VAL A C 1
ATOM 570 O O . VAL A 1 72 ? -9.075 -4.821 4.137 1.00 96.00 72 VAL A O 1
ATOM 573 N N . VAL A 1 73 ? -11.175 -5.569 4.419 1.00 97.69 73 VAL A N 1
ATOM 574 C CA . VAL A 1 73 ? -11.126 -6.570 3.342 1.00 97.69 73 VAL A CA 1
ATOM 575 C C . VAL A 1 73 ? -10.907 -5.905 1.988 1.00 97.69 73 VAL A C 1
ATOM 577 O O . VAL A 1 73 ? -10.078 -6.375 1.205 1.00 97.69 73 VAL A O 1
ATOM 580 N N . LEU A 1 74 ? -11.592 -4.791 1.720 1.00 97.38 74 LEU A N 1
ATOM 581 C CA . LEU A 1 74 ? -11.424 -4.025 0.488 1.00 97.38 74 LEU A CA 1
ATOM 582 C C . LEU A 1 74 ? -9.990 -3.491 0.349 1.00 97.38 74 LEU A C 1
ATOM 584 O O . LEU A 1 74 ? -9.357 -3.683 -0.691 1.00 97.38 74 LEU A O 1
ATOM 588 N N . THR A 1 75 ? -9.449 -2.900 1.417 1.00 95.56 75 THR A N 1
ATOM 589 C CA . THR A 1 75 ? -8.076 -2.367 1.456 1.00 95.56 75 THR A CA 1
ATOM 590 C C . THR A 1 75 ? -7.028 -3.473 1.321 1.00 95.56 75 THR A C 1
ATOM 592 O O . THR A 1 75 ? -6.050 -3.334 0.587 1.00 95.56 75 THR A O 1
ATOM 595 N N . ALA A 1 76 ? -7.224 -4.607 1.999 1.00 96.31 76 ALA A N 1
ATOM 596 C CA . ALA A 1 76 ? -6.327 -5.754 1.898 1.00 96.31 76 ALA A CA 1
ATOM 597 C C . ALA A 1 76 ? -6.332 -6.338 0.479 1.00 96.31 76 ALA A C 1
ATOM 599 O O . ALA A 1 76 ? -5.272 -6.616 -0.082 1.00 96.31 76 ALA A O 1
ATOM 600 N N . SER A 1 77 ? -7.512 -6.464 -0.129 1.00 97.75 77 SER A N 1
ATOM 601 C CA . SER A 1 77 ? -7.666 -6.974 -1.494 1.00 97.75 77 SER A CA 1
ATOM 602 C C . SER A 1 77 ? -6.994 -6.060 -2.516 1.00 97.75 77 SER A C 1
ATOM 604 O O . SER A 1 77 ? -6.267 -6.545 -3.385 1.00 97.75 77 SER A O 1
ATOM 606 N N . SER A 1 78 ? -7.161 -4.737 -2.389 1.00 97.75 78 SER A N 1
ATOM 607 C CA . SER A 1 78 ? -6.491 -3.780 -3.274 1.00 97.75 78 SER A CA 1
ATOM 608 C C . SER A 1 78 ? -4.968 -3.834 -3.117 1.00 97.75 78 SER A C 1
ATOM 610 O O . SER A 1 78 ? -4.252 -3.824 -4.120 1.00 97.75 78 SER A O 1
ATOM 612 N N . ALA A 1 79 ? -4.467 -3.954 -1.881 1.00 96.19 79 ALA A N 1
ATOM 613 C CA . ALA A 1 79 ? -3.036 -4.041 -1.600 1.00 96.19 79 ALA A CA 1
ATOM 614 C C . ALA A 1 79 ? -2.424 -5.325 -2.176 1.00 96.19 79 ALA A C 1
ATOM 616 O O . ALA A 1 79 ? -1.380 -5.277 -2.830 1.00 96.19 79 ALA A O 1
ATOM 617 N N . ILE A 1 80 ? -3.093 -6.470 -2.002 1.00 97.56 80 ILE A N 1
ATOM 618 C CA . ILE A 1 80 ? -2.684 -7.746 -2.605 1.00 97.56 80 ILE A CA 1
ATOM 619 C C . ILE A 1 80 ? -2.652 -7.614 -4.129 1.00 97.56 80 ILE A C 1
ATOM 621 O O . ILE A 1 80 ? -1.656 -7.978 -4.758 1.00 97.56 80 ILE A O 1
ATOM 625 N N . PHE A 1 81 ? -3.696 -7.038 -4.727 1.00 97.44 81 PHE A N 1
ATOM 626 C CA . PHE A 1 81 ? -3.748 -6.805 -6.166 1.00 97.44 81 PHE A CA 1
ATOM 627 C C . PHE A 1 81 ? -2.595 -5.905 -6.649 1.00 97.44 81 PH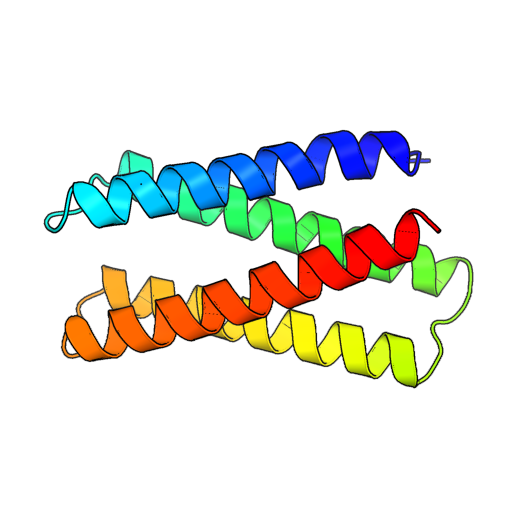E A C 1
ATOM 629 O O . PHE A 1 81 ? -1.952 -6.221 -7.655 1.00 97.44 81 PHE A O 1
ATOM 636 N N . ALA A 1 82 ? -2.255 -4.840 -5.915 1.00 96.75 82 ALA A N 1
ATOM 637 C CA . ALA A 1 82 ? -1.123 -3.963 -6.221 1.00 96.75 82 ALA A CA 1
ATOM 638 C C . ALA A 1 82 ? 0.232 -4.694 -6.138 1.00 96.75 82 ALA A C 1
ATOM 640 O O . ALA A 1 82 ? 1.076 -4.540 -7.025 1.00 96.75 82 ALA A O 1
ATOM 641 N N . ILE A 1 83 ? 0.430 -5.532 -5.115 1.00 95.75 83 ILE A N 1
ATOM 642 C CA . ILE A 1 83 ? 1.655 -6.323 -4.919 1.00 95.75 83 ILE A CA 1
ATOM 643 C C . ILE A 1 83 ? 1.827 -7.343 -6.049 1.00 95.75 83 ILE A C 1
ATOM 645 O O . ILE A 1 83 ? 2.897 -7.418 -6.660 1.00 95.75 83 ILE A O 1
ATOM 649 N N . VAL A 1 84 ? 0.773 -8.101 -6.362 1.00 95.62 84 VAL A N 1
ATOM 650 C CA . VAL A 1 84 ? 0.799 -9.123 -7.418 1.00 95.62 84 VAL A CA 1
ATOM 651 C C . VAL A 1 84 ? 1.069 -8.480 -8.776 1.00 95.62 84 VAL A C 1
ATOM 653 O O . VAL A 1 84 ? 1.987 -8.897 -9.485 1.00 95.62 84 VAL A O 1
ATOM 656 N N . SER A 1 85 ? 0.334 -7.422 -9.124 1.00 95.00 85 SER A N 1
ATOM 657 C CA . SER A 1 85 ? 0.527 -6.717 -10.396 1.00 95.00 85 SER A CA 1
ATOM 658 C C . SER A 1 85 ? 1.911 -6.055 -10.490 1.00 95.00 85 SER A C 1
ATOM 660 O O . SER A 1 85 ? 2.545 -6.132 -11.542 1.00 95.00 85 SER A O 1
ATOM 662 N N . GLY A 1 86 ? 2.465 -5.528 -9.391 1.00 93.50 86 GLY A N 1
ATOM 663 C CA . GLY A 1 86 ? 3.847 -5.027 -9.339 1.00 93.50 86 GLY A CA 1
ATOM 664 C C . GLY A 1 86 ? 4.898 -6.127 -9.557 1.00 93.50 86 GLY A C 1
ATOM 665 O O . GLY A 1 86 ? 5.905 -5.928 -10.249 1.00 93.50 86 GLY A O 1
ATOM 666 N N . GLY A 1 87 ? 4.644 -7.329 -9.032 1.00 92.62 87 GLY A N 1
ATOM 667 C CA . GLY A 1 87 ? 5.430 -8.530 -9.322 1.00 92.62 87 GLY A CA 1
ATOM 668 C C . GLY A 1 87 ? 5.406 -8.896 -10.809 1.00 92.62 87 GLY A C 1
ATOM 669 O O . GLY A 1 87 ? 6.450 -9.175 -11.397 1.00 92.62 87 GLY A O 1
ATOM 670 N N . ILE A 1 88 ? 4.244 -8.806 -11.457 1.00 92.94 88 ILE A N 1
ATOM 671 C CA . ILE A 1 88 ? 4.097 -9.065 -12.898 1.00 92.94 88 ILE A CA 1
ATOM 672 C C . ILE A 1 88 ? 4.847 -8.015 -13.735 1.00 92.94 88 ILE A C 1
ATOM 674 O O . ILE A 1 88 ? 5.583 -8.383 -14.655 1.00 92.94 88 ILE A O 1
ATOM 678 N N . VAL A 1 89 ? 4.730 -6.723 -13.390 1.00 91.88 89 VAL A N 1
ATOM 679 C CA . VAL A 1 89 ? 5.430 -5.605 -14.066 1.00 91.88 89 VAL A CA 1
ATOM 680 C C . VAL A 1 89 ? 6.938 -5.832 -14.128 1.00 91.88 89 VAL A C 1
ATOM 682 O O . VAL A 1 89 ? 7.595 -5.476 -15.108 1.00 91.88 89 VAL A O 1
ATOM 685 N N . THR A 1 90 ? 7.490 -6.430 -13.081 1.00 89.25 90 THR A N 1
ATOM 686 C CA . THR A 1 90 ? 8.929 -6.643 -12.915 1.00 89.25 90 THR A CA 1
ATOM 687 C C . THR A 1 90 ? 9.399 -8.007 -13.418 1.00 89.25 90 THR A C 1
ATOM 689 O O . THR A 1 90 ? 10.537 -8.113 -13.862 1.00 89.25 90 THR A O 1
ATOM 692 N N . ALA A 1 91 ? 8.538 -9.029 -13.413 1.00 86.31 91 ALA A N 1
ATOM 693 C CA . ALA A 1 91 ? 8.848 -10.371 -13.910 1.00 86.31 91 ALA A CA 1
ATOM 694 C C . ALA A 1 91 ? 8.724 -10.525 -15.440 1.00 86.31 91 ALA A C 1
ATOM 696 O O . ALA A 1 91 ? 9.026 -11.595 -15.958 1.00 86.31 91 ALA A O 1
ATOM 697 N N . ALA A 1 92 ? 8.257 -9.494 -16.156 1.00 75.06 92 ALA A N 1
ATOM 698 C CA . ALA A 1 92 ? 8.062 -9.500 -17.613 1.00 75.06 92 ALA A CA 1
ATOM 699 C C . ALA A 1 92 ? 7.158 -10.642 -18.140 1.00 75.06 92 ALA A C 1
ATOM 701 O O . ALA A 1 92 ? 7.284 -11.056 -19.286 1.00 75.06 92 ALA A O 1
ATOM 702 N N . LYS A 1 93 ? 6.216 -11.124 -17.313 1.00 72.38 93 LYS A N 1
ATOM 703 C CA . LYS A 1 93 ? 5.311 -12.249 -17.635 1.00 72.38 93 LYS A CA 1
ATOM 704 C C . LYS A 1 93 ? 4.057 -11.864 -18.437 1.00 72.38 93 LYS A C 1
ATOM 706 O O . LYS A 1 93 ? 3.288 -12.736 -18.815 1.00 72.38 93 LYS A O 1
ATOM 711 N N . MET A 1 94 ? 3.826 -10.572 -18.665 1.00 78.62 94 MET A N 1
ATOM 712 C CA . MET A 1 94 ? 2.683 -10.022 -19.406 1.00 78.62 94 MET A CA 1
ATOM 713 C C . MET A 1 94 ? 3.135 -8.839 -20.271 1.00 78.62 94 MET A C 1
ATOM 715 O O . MET A 1 94 ? 4.193 -8.259 -19.986 1.00 78.62 94 MET A O 1
ATOM 719 N N . PRO A 1 95 ? 2.328 -8.424 -21.272 1.00 84.88 95 PRO A N 1
ATOM 720 C CA . PRO A 1 95 ? 2.533 -7.158 -21.963 1.00 84.88 95 PRO A CA 1
ATOM 721 C C . PRO A 1 95 ? 2.719 -6.035 -20.943 1.00 84.88 95 PRO A C 1
ATOM 723 O O . PRO A 1 95 ? 1.879 -5.818 -20.065 1.00 84.88 95 PRO A O 1
ATOM 726 N N . TYR A 1 96 ? 3.857 -5.347 -21.039 1.00 86.31 96 TYR A N 1
ATOM 727 C CA . TYR A 1 96 ? 4.303 -4.397 -20.021 1.00 86.31 96 TYR A CA 1
ATOM 728 C C . TYR A 1 96 ? 3.248 -3.335 -19.703 1.00 86.31 96 TYR A C 1
ATOM 730 O O . TYR A 1 96 ? 3.002 -3.058 -18.533 1.00 86.31 96 TYR A O 1
ATOM 738 N N . GLN A 1 97 ? 2.604 -2.786 -20.736 1.00 89.75 97 GLN A N 1
ATOM 739 C CA . GLN A 1 97 ? 1.615 -1.721 -20.582 1.00 89.75 97 GLN A CA 1
ATOM 740 C C . GLN A 1 97 ? 0.380 -2.185 -19.807 1.00 89.75 97 GLN A C 1
ATOM 742 O O . GLN A 1 97 ? -0.072 -1.485 -18.906 1.00 89.75 97 GLN A O 1
ATOM 747 N N . SER A 1 98 ? -0.116 -3.394 -20.082 1.00 90.56 98 SER A N 1
ATOM 748 C CA . SER A 1 98 ? -1.252 -3.973 -19.360 1.00 90.56 98 SER A CA 1
ATOM 749 C C . SER A 1 98 ? -0.907 -4.215 -17.892 1.00 90.56 98 SER A C 1
ATOM 751 O O . SER A 1 98 ? -1.646 -3.793 -17.006 1.00 90.56 98 SER A O 1
ATOM 753 N N . ALA A 1 99 ? 0.250 -4.826 -17.617 1.00 90.88 99 ALA A N 1
ATOM 754 C CA . ALA A 1 99 ? 0.702 -5.064 -16.247 1.00 90.88 99 ALA A CA 1
ATOM 755 C C . ALA A 1 99 ? 0.901 -3.752 -15.470 1.00 90.88 99 ALA 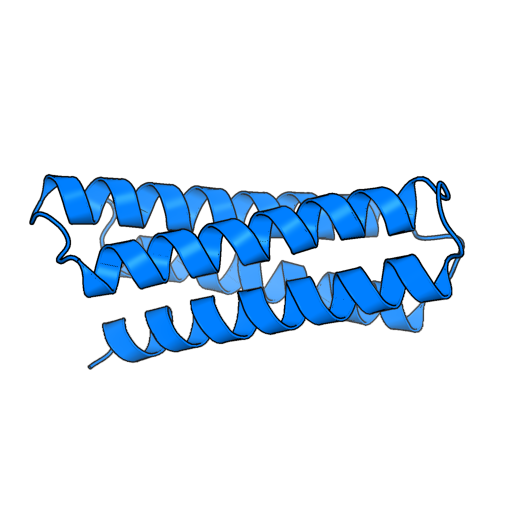A C 1
ATOM 757 O O . ALA A 1 99 ? 0.517 -3.653 -14.305 1.00 90.88 99 ALA A O 1
ATOM 758 N N . LEU A 1 100 ? 1.474 -2.733 -16.120 1.00 91.94 100 LEU A N 1
ATOM 759 C CA . LEU A 1 100 ? 1.703 -1.421 -15.519 1.00 91.94 100 LEU A CA 1
ATOM 760 C C . LEU A 1 100 ? 0.389 -0.701 -15.219 1.00 91.94 100 LEU A C 1
ATOM 762 O O . LEU A 1 100 ? 0.254 -0.098 -14.157 1.00 91.94 100 LEU A O 1
ATOM 766 N N . TRP A 1 101 ? -0.577 -0.771 -16.132 1.00 94.75 101 TRP A N 1
ATOM 767 C CA . TRP A 1 101 ? -1.891 -0.170 -15.942 1.00 94.75 101 TRP A CA 1
ATOM 768 C C . TRP A 1 101 ? -2.645 -0.816 -14.773 1.00 94.75 101 TRP A C 1
ATOM 770 O O . TRP A 1 101 ? -3.112 -0.102 -13.887 1.00 94.75 101 TRP A O 1
ATOM 780 N N . LEU A 1 102 ? -2.657 -2.154 -14.698 1.00 94.38 102 LEU A N 1
ATOM 781 C CA . LEU A 1 102 ? -3.232 -2.886 -13.562 1.00 94.38 102 LEU A CA 1
ATOM 782 C C . LEU A 1 102 ? -2.557 -2.493 -12.243 1.00 94.38 102 LEU A C 1
ATOM 784 O O . LEU A 1 102 ? -3.240 -2.207 -11.262 1.00 94.38 102 LEU A O 1
ATOM 788 N N . HIS A 1 103 ? -1.224 -2.403 -12.231 1.00 95.81 103 HIS A N 1
ATOM 789 C CA . HIS A 1 103 ? -0.489 -1.978 -11.043 1.00 95.81 103 HIS A CA 1
ATOM 790 C C . HIS A 1 103 ? -0.840 -0.552 -10.617 1.00 95.81 103 HIS A C 1
ATOM 792 O O . HIS A 1 103 ? -1.054 -0.309 -9.434 1.00 95.81 103 HIS A O 1
ATOM 798 N N . ARG A 1 104 ? -0.964 0.389 -11.559 1.00 94.88 104 ARG A N 1
ATOM 799 C CA . ARG A 1 104 ? -1.352 1.773 -11.252 1.00 94.88 104 ARG A CA 1
ATOM 800 C C . ARG A 1 104 ? -2.749 1.862 -10.645 1.00 94.88 104 ARG A C 1
ATOM 802 O O . ARG A 1 104 ? -2.916 2.583 -9.668 1.00 94.88 104 ARG A O 1
ATOM 809 N N . ILE A 1 105 ? -3.718 1.111 -11.170 1.00 96.25 105 ILE A N 1
ATOM 810 C CA . ILE A 1 105 ? -5.073 1.059 -10.601 1.00 96.25 105 ILE A CA 1
ATOM 811 C C . ILE A 1 105 ? -5.043 0.482 -9.190 1.00 96.25 105 ILE A C 1
ATOM 813 O O . ILE A 1 105 ? -5.583 1.088 -8.268 1.00 96.25 105 ILE A O 1
ATOM 817 N N . GLY A 1 106 ? -4.376 -0.658 -9.009 1.00 94.31 106 GLY A N 1
ATOM 818 C CA . GLY A 1 106 ? -4.288 -1.315 -7.708 1.00 94.31 106 GLY A CA 1
ATOM 819 C C . GLY A 1 106 ? -3.619 -0.449 -6.651 1.00 94.31 106 GLY A C 1
ATOM 820 O O . GLY A 1 106 ? -4.126 -0.307 -5.536 1.00 94.31 106 GLY A O 1
ATOM 821 N N . SER A 1 107 ? -2.498 0.167 -7.017 1.00 94.94 107 SER A N 1
ATOM 822 C CA . SER A 1 107 ? -1.754 1.076 -6.150 1.00 94.94 107 SER A CA 1
ATOM 823 C C . SER A 1 107 ? -2.560 2.335 -5.839 1.00 94.94 107 SER A C 1
ATOM 825 O O . SER A 1 107 ? -2.636 2.722 -4.677 1.00 94.94 107 SER A O 1
ATOM 827 N N . GLY A 1 108 ? -3.214 2.939 -6.837 1.00 94.69 108 GLY A N 1
ATOM 828 C CA . GLY A 1 108 ? -4.067 4.112 -6.642 1.00 94.69 108 GLY A CA 1
ATOM 829 C C . GLY A 1 108 ? -5.226 3.837 -5.685 1.00 94.69 108 GLY A C 1
ATOM 830 O O . GLY A 1 108 ? -5.428 4.593 -4.737 1.00 94.69 108 GLY A O 1
ATOM 831 N N . LEU A 1 109 ? -5.925 2.713 -5.873 1.00 96.31 109 LEU A N 1
ATOM 832 C CA . LEU A 1 109 ? -7.011 2.289 -4.988 1.00 96.31 109 LEU A CA 1
ATOM 833 C C . LEU A 1 109 ? -6.512 2.046 -3.557 1.00 96.31 109 LEU A C 1
ATOM 835 O O . LEU A 1 109 ? -7.119 2.523 -2.604 1.00 96.31 109 LEU A O 1
ATOM 839 N N . THR A 1 110 ? -5.375 1.365 -3.404 1.00 95.38 110 THR A N 1
ATOM 840 C CA . THR A 1 110 ? -4.782 1.094 -2.085 1.00 95.38 110 THR A CA 1
ATOM 841 C C . THR A 1 110 ? -4.411 2.380 -1.356 1.00 95.38 110 THR A C 1
ATOM 843 O O . THR A 1 110 ? -4.738 2.536 -0.184 1.00 95.38 110 THR A O 1
ATOM 846 N N . VAL A 1 111 ? -3.761 3.320 -2.046 1.00 92.69 111 VAL A N 1
ATOM 847 C CA . VAL A 1 111 ? -3.374 4.610 -1.462 1.00 92.69 111 VAL A CA 1
ATOM 848 C C . VAL A 1 111 ? -4.608 5.411 -1.055 1.00 92.69 111 VAL A C 1
ATOM 850 O O . VAL A 1 111 ? -4.631 5.948 0.049 1.00 92.69 111 VAL A O 1
ATOM 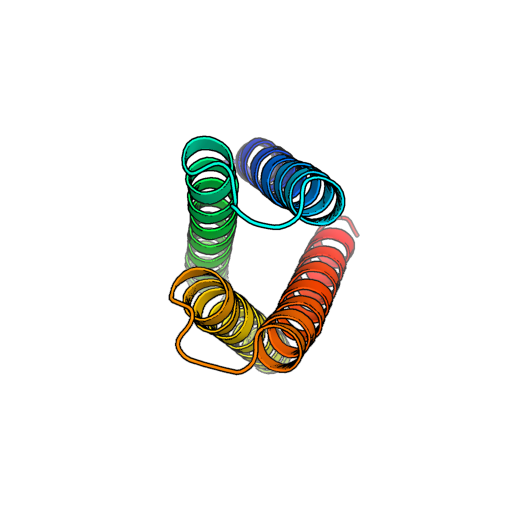853 N N . ALA A 1 112 ? -5.644 5.453 -1.898 1.00 94.44 112 ALA A N 1
ATOM 854 C CA . ALA A 1 112 ? -6.888 6.150 -1.586 1.00 94.44 112 ALA A CA 1
ATOM 855 C C . ALA A 1 112 ? -7.572 5.569 -0.338 1.00 94.44 112 ALA A C 1
ATOM 857 O O . ALA A 1 112 ? -7.918 6.317 0.573 1.00 94.44 112 ALA A O 1
ATOM 858 N N . LEU A 1 113 ? -7.707 4.243 -0.250 1.00 94.44 113 LEU A N 1
ATOM 859 C CA . LEU A 1 113 ? -8.325 3.579 0.902 1.00 94.44 113 LEU A CA 1
ATOM 860 C C . LEU A 1 113 ? -7.516 3.789 2.190 1.00 94.44 113 LEU A C 1
ATOM 862 O O . LEU A 1 113 ? -8.076 4.135 3.229 1.00 94.44 113 LEU A O 1
ATOM 866 N N . VAL A 1 114 ? -6.188 3.664 2.129 1.00 90.00 114 VAL A N 1
ATOM 867 C CA . VAL A 1 114 ? -5.324 3.936 3.288 1.00 90.00 114 VAL A CA 1
ATOM 868 C C . VAL A 1 114 ? -5.420 5.403 3.720 1.00 90.00 114 VAL A C 1
ATOM 870 O O . VAL A 1 114 ? -5.477 5.675 4.918 1.00 90.00 114 VAL A O 1
ATOM 873 N N . ALA A 1 115 ? -5.483 6.347 2.777 1.00 88.44 115 ALA A N 1
ATOM 874 C CA . ALA A 1 115 ? -5.644 7.768 3.080 1.00 88.44 115 ALA A CA 1
ATOM 875 C C . ALA A 1 115 ? -7.002 8.072 3.734 1.00 88.44 115 ALA A C 1
ATOM 877 O O . ALA A 1 115 ? -7.044 8.806 4.719 1.00 88.44 115 ALA A O 1
ATOM 878 N N . ILE A 1 116 ? -8.089 7.467 3.245 1.00 91.12 116 ILE A N 1
ATOM 879 C CA . ILE A 1 116 ? -9.428 7.587 3.842 1.00 91.12 116 ILE A CA 1
ATOM 880 C C . ILE A 1 116 ? -9.419 7.058 5.280 1.00 91.12 116 ILE A C 1
ATOM 882 O O . ILE A 1 116 ? -9.870 7.754 6.187 1.00 91.12 116 ILE A O 1
ATOM 886 N N . ALA A 1 117 ? -8.847 5.873 5.515 1.00 86.50 117 ALA A N 1
ATOM 887 C CA . ALA A 1 117 ? -8.727 5.314 6.862 1.00 86.50 117 ALA A CA 1
ATOM 888 C C . ALA A 1 117 ? -7.865 6.183 7.790 1.00 86.50 117 ALA A C 1
ATOM 890 O O . ALA A 1 117 ? -8.170 6.323 8.973 1.00 86.50 117 ALA A O 1
ATOM 891 N N . ALA A 1 118 ? -6.785 6.772 7.269 1.00 82.31 118 ALA A N 1
ATOM 892 C CA . ALA A 1 118 ? -5.941 7.679 8.036 1.00 82.31 118 ALA A CA 1
ATOM 893 C C . ALA A 1 118 ? -6.702 8.956 8.420 1.00 82.31 118 ALA A C 1
ATOM 895 O O . ALA A 1 118 ? -6.686 9.324 9.592 1.00 82.31 118 ALA A O 1
ATOM 896 N N . PHE A 1 119 ? -7.412 9.578 7.475 1.00 82.31 119 PHE A N 1
ATOM 897 C CA . PHE A 1 119 ? -8.230 10.769 7.720 1.00 82.31 119 PHE A CA 1
ATOM 898 C C . PHE A 1 119 ? -9.353 10.502 8.728 1.00 82.31 119 PHE A C 1
ATOM 900 O O . PHE A 1 119 ? -9.520 11.267 9.672 1.00 82.31 119 PHE A O 1
ATOM 907 N N . ALA A 1 120 ? -10.068 9.383 8.585 1.00 82.25 120 ALA A N 1
ATOM 908 C CA . ALA A 1 120 ? -11.109 8.980 9.528 1.00 82.25 120 ALA A CA 1
ATOM 909 C C . ALA A 1 120 ? -10.573 8.760 10.953 1.00 82.25 120 ALA A C 1
ATOM 911 O O . ALA A 1 120 ? -11.321 8.910 11.905 1.00 82.25 120 ALA A O 1
ATOM 912 N N . SER A 1 121 ? -9.284 8.436 11.111 1.00 72.56 121 SER A N 1
ATOM 913 C CA . SER A 1 121 ? -8.655 8.259 12.428 1.00 72.56 121 SER A CA 1
ATOM 914 C C . SER A 1 121 ? -8.143 9.546 13.086 1.00 72.56 121 SER A C 1
ATOM 916 O O . SER A 1 121 ? -7.605 9.474 14.190 1.00 72.56 121 SER A O 1
ATOM 918 N N . LEU A 1 122 ? -8.237 10.689 12.397 1.00 67.88 122 LEU A N 1
ATOM 919 C CA . LEU A 1 122 ? -7.845 12.007 12.913 1.00 67.88 122 LEU A CA 1
ATOM 920 C C . LEU A 1 122 ? -9.036 12.832 13.429 1.00 67.88 122 LEU A C 1
ATOM 922 O O . LEU A 1 122 ? -8.804 13.848 14.082 1.00 67.88 122 LEU A O 1
ATOM 926 N N . ASN A 1 123 ? -10.267 12.414 13.122 1.00 53.75 123 ASN A N 1
ATOM 927 C CA . ASN A 1 123 ? -11.514 13.040 13.571 1.00 53.75 123 ASN A CA 1
ATOM 928 C C . ASN A 1 123 ? -12.137 12.227 14.707 1.00 53.75 123 ASN A C 1
ATOM 930 O O . ASN A 1 123 ? -12.825 12.849 15.544 1.00 53.75 123 ASN A O 1
#